Protein AF-A0A954UAU6-F1 (afdb_monomer_lite)

Structure (mmCIF, N/CA/C/O backbone):
data_AF-A0A954UAU6-F1
#
_entry.id   AF-A0A954UAU6-F1
#
loop_
_atom_site.group_PDB
_atom_site.id
_atom_site.type_symbol
_atom_site.label_atom_id
_atom_site.label_alt_id
_atom_site.label_comp_id
_atom_site.label_asym_id
_atom_site.label_entity_id
_atom_site.label_seq_id
_atom_site.pdbx_PDB_ins_code
_atom_site.Cartn_x
_atom_site.Cartn_y
_atom_site.Cartn_z
_atom_site.occupancy
_atom_site.B_iso_or_equiv
_atom_site.auth_seq_id
_atom_site.auth_comp_id
_atom_site.auth_asym_id
_atom_site.auth_atom_id
_atom_site.pdbx_PDB_model_num
ATOM 1 N N . MET A 1 1 ? -15.665 3.773 10.476 1.00 55.31 1 MET A N 1
ATOM 2 C CA . MET A 1 1 ? -14.679 4.062 9.418 1.00 55.31 1 MET A CA 1
ATOM 3 C C . MET A 1 1 ? -14.672 5.564 9.211 1.00 55.31 1 MET A C 1
ATOM 5 O O . MET A 1 1 ? -15.747 6.153 9.162 1.00 55.31 1 MET A O 1
ATOM 9 N N . THR A 1 2 ? -13.493 6.179 9.223 1.00 57.12 2 THR A N 1
ATOM 10 C CA . THR A 1 2 ? -13.322 7.629 9.046 1.00 57.12 2 THR A CA 1
ATOM 11 C C . THR A 1 2 ? -12.939 7.880 7.596 1.00 57.12 2 THR A C 1
ATOM 13 O O . THR A 1 2 ? -12.068 7.192 7.076 1.00 57.12 2 THR A O 1
ATOM 16 N N . GLN A 1 3 ? -13.589 8.832 6.932 1.00 62.56 3 GLN A N 1
ATOM 17 C CA . GLN A 1 3 ? -13.317 9.120 5.526 1.00 62.56 3 GLN A CA 1
ATOM 18 C C . GLN A 1 3 ? -11.997 9.886 5.371 1.00 62.56 3 GLN A C 1
ATOM 20 O O . GLN A 1 3 ? -11.711 10.780 6.169 1.00 62.56 3 GLN A O 1
ATOM 25 N N . ILE A 1 4 ? -11.217 9.558 4.338 1.00 64.56 4 ILE A N 1
ATOM 26 C CA . ILE A 1 4 ? -10.090 10.391 3.901 1.00 64.56 4 ILE A CA 1
ATOM 27 C C . ILE A 1 4 ? -10.673 11.708 3.387 1.00 64.56 4 ILE A C 1
ATOM 29 O O . ILE A 1 4 ? -11.579 11.712 2.553 1.00 64.56 4 ILE A O 1
ATOM 33 N N . THR A 1 5 ? -10.198 12.833 3.913 1.00 65.56 5 THR A N 1
ATOM 34 C CA . THR A 1 5 ? -10.659 14.154 3.470 1.00 65.56 5 THR A CA 1
ATOM 35 C C . THR A 1 5 ? -9.854 14.621 2.256 1.00 65.56 5 THR A C 1
ATOM 37 O O . THR A 1 5 ? -8.732 14.177 2.047 1.00 65.56 5 THR A O 1
ATOM 40 N N . ASN A 1 6 ? -10.387 15.559 1.464 1.00 60.28 6 ASN A N 1
ATOM 41 C CA . ASN A 1 6 ? -9.694 16.126 0.289 1.00 60.28 6 ASN A CA 1
ATOM 42 C C . ASN A 1 6 ? -8.393 16.895 0.618 1.00 60.28 6 ASN A C 1
ATOM 44 O O . ASN A 1 6 ? -7.758 17.420 -0.295 1.00 60.28 6 ASN A O 1
ATOM 48 N N . VAL A 1 7 ? -8.035 17.019 1.899 1.00 57.78 7 VAL A N 1
ATOM 49 C CA . VAL A 1 7 ? -6.904 17.822 2.382 1.00 57.78 7 VAL A CA 1
ATOM 50 C C . VAL A 1 7 ? -5.711 16.947 2.780 1.00 57.78 7 VAL A C 1
ATOM 52 O O . VAL A 1 7 ? -4.585 17.425 2.739 1.00 57.78 7 VAL A O 1
ATOM 55 N N . GLU A 1 8 ? -5.935 15.674 3.112 1.00 74.06 8 GLU A N 1
ATOM 56 C CA . GLU A 1 8 ? -4.887 14.752 3.561 1.00 74.06 8 GLU A CA 1
ATOM 57 C C . GLU A 1 8 ? -4.512 13.770 2.446 1.00 74.06 8 GLU A C 1
ATOM 59 O O . GLU A 1 8 ? -5.372 13.212 1.758 1.00 74.06 8 GLU A O 1
ATOM 64 N N . SER A 1 9 ? -3.217 13.516 2.281 1.00 88.94 9 SER A N 1
ATOM 65 C CA . SER A 1 9 ? -2.753 12.364 1.513 1.00 88.94 9 SER A CA 1
ATOM 66 C C . SER A 1 9 ? -3.101 11.057 2.233 1.00 88.94 9 SER A C 1
ATOM 68 O O . SER A 1 9 ? -3.223 10.998 3.457 1.00 88.94 9 SER A O 1
ATOM 70 N N . LEU A 1 10 ? -3.206 9.969 1.472 1.00 91.19 10 LEU A N 1
ATOM 71 C CA . LEU A 1 10 ? -3.411 8.617 1.991 1.00 91.19 10 LEU A CA 1
ATOM 72 C C . LEU A 1 10 ? -2.347 8.237 3.035 1.00 91.19 10 LEU A C 1
ATOM 74 O O . LEU A 1 10 ? -2.657 7.558 4.011 1.00 91.19 10 LEU A O 1
ATOM 78 N N . VAL A 1 11 ? -1.110 8.708 2.848 1.00 93.06 11 VAL A N 1
ATOM 79 C CA . VAL A 1 11 ? -0.000 8.489 3.783 1.00 93.06 11 VAL A CA 1
ATOM 80 C C . VAL A 1 11 ? -0.210 9.257 5.088 1.00 93.06 11 VAL A C 1
ATOM 82 O O . VAL A 1 11 ? -0.120 8.654 6.153 1.00 93.06 11 VAL A O 1
ATOM 85 N N . GLU A 1 12 ? -0.552 10.547 5.037 1.00 92.25 12 GLU A N 1
ATOM 86 C CA . GLU A 1 12 ? -0.842 11.344 6.243 1.00 92.25 12 GLU A CA 1
ATOM 87 C C . GLU A 1 12 ? -2.048 10.788 7.011 1.00 92.25 12 GLU A C 1
ATOM 89 O O . GLU A 1 12 ? -2.026 10.665 8.241 1.00 92.25 12 GLU A O 1
ATOM 94 N N . TRP A 1 13 ? -3.085 10.373 6.281 1.00 91.75 13 TRP A N 1
ATOM 95 C CA . TRP A 1 13 ? -4.249 9.730 6.871 1.00 91.75 13 TRP A CA 1
ATOM 96 C C . TRP A 1 13 ? -3.873 8.417 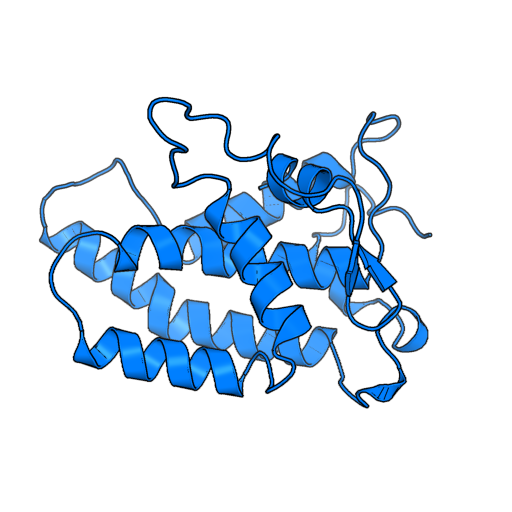7.566 1.00 91.75 13 TRP A C 1
ATOM 98 O O . TRP A 1 13 ? -4.276 8.208 8.711 1.00 91.75 13 TRP A O 1
ATOM 108 N N . LEU A 1 14 ? -3.055 7.570 6.926 1.00 93.00 14 LEU A N 1
ATOM 109 C CA . LEU A 1 14 ? -2.534 6.328 7.506 1.00 93.00 14 LEU A CA 1
ATOM 110 C C . LEU A 1 14 ? -1.719 6.602 8.780 1.00 93.00 14 LEU A C 1
ATOM 112 O O . LEU A 1 14 ? -1.918 5.927 9.790 1.00 93.00 14 LEU A O 1
ATOM 116 N N . SER A 1 15 ? -0.850 7.614 8.762 1.00 92.81 15 SER A N 1
ATOM 117 C CA . SER A 1 15 ? -0.005 7.998 9.900 1.00 92.81 15 SER A CA 1
ATOM 118 C C . SER A 1 15 ? -0.780 8.455 11.133 1.00 92.81 15 SER A C 1
ATOM 120 O O . SER A 1 15 ? -0.261 8.365 12.242 1.00 92.81 15 SER A O 1
ATOM 122 N N . SER A 1 16 ? -2.020 8.915 10.966 1.00 91.62 16 SER A N 1
ATOM 123 C CA . SER A 1 16 ? -2.878 9.344 12.076 1.00 91.62 16 SER A CA 1
ATOM 124 C C . SER A 1 16 ? -3.802 8.242 12.614 1.00 91.62 16 SER A C 1
ATOM 126 O O . SER A 1 16 ? -4.586 8.499 13.532 1.00 91.62 16 SER A O 1
ATOM 128 N N . ARG A 1 17 ? -3.758 7.022 12.055 1.00 91.00 17 ARG A N 1
ATOM 129 C CA . ARG A 1 17 ? -4.656 5.933 12.469 1.00 91.00 17 ARG A CA 1
ATOM 130 C C . ARG A 1 17 ? -4.203 5.284 13.782 1.00 91.00 17 ARG A C 1
ATOM 132 O O . ARG A 1 17 ? -3.014 5.030 13.966 1.00 91.00 17 ARG A O 1
ATOM 139 N N . PRO A 1 18 ? -5.137 4.973 14.700 1.00 90.81 18 PRO A N 1
ATOM 140 C CA . PRO A 1 18 ? -4.807 4.319 15.959 1.00 90.81 18 PRO A CA 1
ATOM 141 C C . PRO A 1 18 ? -4.477 2.832 15.758 1.00 90.81 18 PRO A C 1
ATOM 143 O O . PRO A 1 18 ? -5.059 2.169 14.902 1.00 90.81 18 PRO A O 1
ATOM 146 N N . ALA A 1 19 ? -3.617 2.282 16.620 1.00 89.81 19 ALA A N 1
ATOM 147 C CA . ALA A 1 19 ? -3.135 0.896 16.535 1.00 89.81 19 ALA A CA 1
ATOM 148 C C . ALA A 1 19 ? -4.250 -0.170 16.454 1.00 89.81 19 ALA A C 1
ATOM 150 O O . ALA A 1 19 ? -4.102 -1.150 15.736 1.00 89.81 19 ALA A O 1
ATOM 151 N N . LYS A 1 20 ? -5.391 0.057 17.120 1.00 90.38 20 LYS A N 1
ATOM 152 C CA . LYS A 1 20 ? -6.565 -0.842 17.118 1.00 90.38 20 LYS A CA 1
ATOM 153 C C . LYS A 1 20 ? -7.240 -1.040 15.752 1.00 90.38 20 LYS A C 1
ATOM 155 O O . LYS A 1 20 ? -8.134 -1.864 15.615 1.00 90.38 20 LYS A O 1
ATOM 160 N N . GLU A 1 21 ? -6.908 -0.213 14.759 1.00 91.50 21 GLU A N 1
ATOM 161 C CA . GLU A 1 21 ? -7.433 -0.354 13.392 1.00 91.50 21 GLU A CA 1
ATOM 162 C C . GLU A 1 21 ? -6.567 -1.286 12.520 1.00 91.50 21 GLU A C 1
ATOM 164 O O . GLU A 1 21 ? -6.875 -1.489 11.343 1.00 91.50 21 GLU A O 1
ATOM 169 N N . PHE A 1 22 ? -5.516 -1.869 13.101 1.00 93.12 22 PHE A N 1
ATOM 170 C CA . PHE A 1 22 ? -4.586 -2.808 12.477 1.00 93.12 22 PHE A CA 1
ATOM 171 C C . PHE A 1 22 ? -4.576 -4.157 13.224 1.00 93.12 22 PHE A C 1
ATOM 173 O O . PHE A 1 22 ? -5.088 -4.222 14.344 1.00 93.12 22 PHE A O 1
ATOM 180 N N . PRO A 1 23 ? -3.969 -5.220 12.657 1.00 91.69 23 PRO A N 1
ATOM 181 C CA . PRO A 1 23 ? -3.860 -6.513 13.333 1.00 91.69 23 PRO A CA 1
ATOM 182 C C . PRO A 1 23 ? -3.113 -6.415 14.675 1.00 91.69 23 PRO A C 1
ATOM 184 O O . PRO A 1 23 ? -1.886 -6.330 14.713 1.00 91.69 23 PRO A O 1
ATOM 187 N N . GLU A 1 24 ? -3.853 -6.434 15.788 1.00 84.56 24 GLU A N 1
ATOM 188 C CA . GLU A 1 24 ? -3.317 -6.143 17.130 1.00 84.56 24 GLU A CA 1
ATOM 189 C C . GLU A 1 24 ? -2.317 -7.197 17.627 1.00 84.56 24 GLU A C 1
ATOM 191 O O . GLU A 1 24 ? -1.343 -6.875 18.308 1.00 84.56 24 GLU A O 1
ATOM 196 N N . TYR A 1 25 ? -2.528 -8.466 17.268 1.00 81.88 25 TYR A N 1
ATOM 197 C CA . TYR A 1 25 ? -1.730 -9.585 17.775 1.00 81.88 25 TYR A CA 1
ATOM 198 C C . TYR A 1 25 ? -0.295 -9.620 17.238 1.00 81.88 25 TYR A C 1
ATOM 200 O O . TYR A 1 25 ? 0.525 -10.379 17.752 1.00 81.88 25 TYR A O 1
ATOM 208 N N . THR A 1 26 ? 0.027 -8.819 16.217 1.00 78.12 26 THR A N 1
ATOM 209 C CA . THR A 1 26 ? 1.386 -8.758 15.667 1.00 78.12 26 THR A CA 1
ATOM 210 C C . THR A 1 26 ? 2.312 -7.868 16.494 1.00 78.12 26 THR A C 1
ATOM 212 O O . THR A 1 26 ? 3.530 -7.976 16.378 1.00 78.12 26 THR A O 1
ATOM 215 N N . GLY A 1 27 ? 1.758 -6.968 17.318 1.00 81.75 27 GLY A N 1
ATOM 216 C CA . GLY A 1 27 ? 2.532 -5.976 18.068 1.00 81.75 27 GLY A CA 1
ATOM 217 C C . GLY A 1 27 ? 3.253 -4.945 17.190 1.00 81.75 27 GLY A C 1
ATOM 218 O O . GLY A 1 27 ? 4.122 -4.226 17.686 1.00 81.75 27 GLY A O 1
ATOM 219 N N . PHE A 1 28 ? 2.932 -4.868 15.893 1.00 85.44 28 PHE A N 1
ATOM 220 C CA . PHE A 1 28 ? 3.583 -3.947 14.965 1.00 85.44 28 PHE A CA 1
ATOM 221 C C . PHE A 1 28 ? 2.970 -2.546 14.994 1.00 85.44 28 PHE A C 1
ATOM 223 O O . PHE A 1 28 ? 1.755 -2.363 15.002 1.00 85.44 28 PHE A O 1
ATOM 230 N N . ASP A 1 29 ? 3.842 -1.544 14.896 1.00 89.94 29 ASP A N 1
ATOM 231 C CA . ASP A 1 29 ? 3.471 -0.176 14.541 1.00 89.94 29 ASP A CA 1
ATOM 232 C C . ASP A 1 29 ? 3.414 -0.072 13.009 1.00 89.94 29 ASP A C 1
ATOM 234 O O . ASP A 1 29 ? 4.429 0.134 12.339 1.00 89.94 29 ASP A O 1
ATOM 238 N N . TYR A 1 30 ? 2.228 -0.309 12.446 1.00 92.12 30 TYR A N 1
ATOM 239 C CA . TYR A 1 30 ? 2.009 -0.355 10.999 1.00 92.12 30 TYR A CA 1
ATOM 240 C C . TYR A 1 30 ? 2.351 0.956 10.282 1.00 92.12 30 TYR A C 1
ATOM 242 O O . TYR A 1 30 ? 3.079 0.889 9.286 1.00 92.12 30 TYR A O 1
ATOM 250 N N . PRO A 1 31 ? 1.917 2.139 10.762 1.00 92.25 31 PRO A N 1
ATOM 251 C CA . PRO A 1 31 ? 2.347 3.404 10.178 1.00 92.25 31 PRO A CA 1
ATOM 252 C C . PRO A 1 31 ? 3.866 3.587 10.172 1.00 92.25 31 PRO A C 1
ATOM 254 O O . PRO A 1 31 ? 4.439 3.947 9.140 1.00 92.25 31 PRO A O 1
ATOM 257 N N . ARG A 1 32 ? 4.545 3.291 11.287 1.00 91.00 32 ARG A N 1
ATOM 258 C CA . ARG A 1 32 ? 6.007 3.405 11.358 1.00 91.00 32 ARG A CA 1
ATOM 259 C C . ARG A 1 32 ? 6.704 2.404 10.444 1.00 91.00 32 ARG A C 1
ATOM 261 O O . ARG A 1 32 ? 7.666 2.761 9.770 1.00 91.00 32 ARG A O 1
ATOM 268 N N . ARG A 1 33 ? 6.213 1.165 10.390 1.00 89.56 33 ARG A N 1
ATOM 269 C CA . ARG A 1 33 ? 6.730 0.121 9.497 1.00 89.56 33 ARG A CA 1
ATOM 270 C C . ARG A 1 33 ? 6.577 0.522 8.036 1.00 89.56 33 ARG A C 1
ATOM 272 O O . ARG A 1 33 ? 7.530 0.368 7.280 1.00 89.56 33 ARG A O 1
ATOM 279 N N . PHE A 1 34 ? 5.423 1.073 7.651 1.00 91.69 34 PHE A N 1
ATOM 280 C CA . PHE A 1 34 ? 5.231 1.644 6.319 1.00 91.69 34 PHE A CA 1
ATOM 281 C C . PHE A 1 34 ? 6.274 2.728 6.035 1.00 91.69 34 PHE A C 1
ATOM 283 O O . PHE A 1 34 ? 6.975 2.619 5.034 1.00 91.69 34 PHE A O 1
ATOM 290 N N . ALA A 1 35 ? 6.434 3.709 6.929 1.00 91.56 35 ALA A N 1
ATOM 291 C CA . ALA A 1 35 ? 7.391 4.798 6.737 1.00 91.56 35 ALA A CA 1
ATOM 292 C C . ALA A 1 35 ? 8.829 4.281 6.536 1.00 91.56 35 ALA A C 1
ATOM 294 O O . ALA A 1 35 ? 9.516 4.718 5.618 1.00 91.56 35 ALA A O 1
ATOM 295 N N . SER A 1 36 ? 9.261 3.292 7.328 1.00 89.19 36 SER A N 1
ATOM 296 C CA . SER A 1 36 ? 10.586 2.670 7.178 1.00 89.19 36 SER A CA 1
ATOM 297 C C . SER A 1 36 ? 10.753 1.903 5.860 1.00 89.19 36 SER A 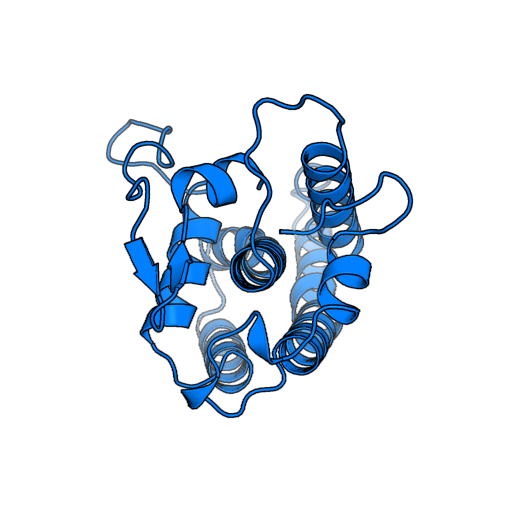C 1
ATOM 299 O O . SER A 1 36 ? 11.831 1.920 5.267 1.00 89.19 36 SER A O 1
ATOM 301 N N . VAL A 1 37 ? 9.704 1.220 5.387 1.00 86.56 37 VAL A N 1
ATOM 302 C CA . VAL A 1 37 ? 9.730 0.532 4.086 1.00 86.56 37 VAL A CA 1
ATOM 303 C C . VAL A 1 37 ? 9.774 1.550 2.945 1.00 86.56 37 VAL A C 1
ATOM 305 O O . VAL A 1 37 ? 10.590 1.396 2.038 1.00 86.56 37 VAL A O 1
ATOM 308 N N . ALA A 1 38 ? 8.930 2.582 2.996 1.00 89.25 38 ALA A N 1
ATOM 309 C CA . ALA A 1 38 ? 8.856 3.635 1.990 1.00 89.25 38 ALA A CA 1
ATOM 310 C C . ALA A 1 38 ? 10.200 4.362 1.845 1.00 89.25 38 ALA A C 1
ATOM 312 O O . ALA A 1 38 ? 10.736 4.417 0.741 1.00 89.25 38 ALA A O 1
ATOM 313 N N . GLU A 1 39 ? 10.805 4.791 2.958 1.00 89.31 39 GLU A N 1
ATOM 314 C CA . GLU A 1 39 ? 12.123 5.439 2.977 1.00 89.31 39 GLU A CA 1
ATOM 315 C C . GLU A 1 39 ? 13.202 4.558 2.325 1.00 89.31 39 GLU A C 1
ATOM 317 O O . GLU A 1 39 ? 13.982 5.020 1.487 1.00 89.31 39 GLU A O 1
ATOM 322 N N . TYR A 1 40 ? 13.230 3.262 2.659 1.00 85.31 40 TYR A N 1
ATOM 323 C CA . TYR A 1 40 ? 14.173 2.326 2.050 1.00 85.31 40 TYR A CA 1
ATOM 324 C C . TYR A 1 40 ? 13.943 2.175 0.541 1.00 85.31 40 TYR A C 1
ATOM 326 O O . TYR A 1 40 ? 14.905 2.218 -0.229 1.00 85.31 40 TYR A O 1
ATOM 334 N N . LEU A 1 41 ? 12.693 1.988 0.110 1.00 82.94 41 LEU A N 1
ATOM 335 C CA . LEU A 1 41 ? 12.360 1.783 -1.300 1.00 82.94 41 LEU A CA 1
ATOM 336 C C . LEU A 1 41 ? 12.664 3.029 -2.131 1.00 82.94 41 LEU A C 1
ATOM 338 O O . LEU A 1 41 ? 13.290 2.911 -3.182 1.00 82.94 41 LEU A O 1
ATOM 342 N N . GLU A 1 42 ? 12.328 4.216 -1.638 1.00 84.81 42 GLU A N 1
ATOM 343 C CA . GLU A 1 42 ? 12.619 5.474 -2.323 1.00 84.81 42 GLU A CA 1
ATOM 344 C C . GLU A 1 42 ? 14.127 5.695 -2.469 1.00 84.81 42 GLU A C 1
ATOM 346 O O . GLU A 1 42 ? 14.620 5.947 -3.575 1.00 84.81 42 GLU A O 1
ATOM 351 N N . ALA A 1 43 ? 14.882 5.537 -1.377 1.00 82.88 43 ALA A N 1
ATOM 352 C CA . ALA A 1 43 ? 16.316 5.811 -1.361 1.00 82.88 43 ALA A CA 1
ATOM 353 C C . ALA A 1 43 ? 17.141 4.755 -2.113 1.00 82.88 43 ALA A C 1
ATOM 355 O O . ALA A 1 43 ? 18.139 5.085 -2.757 1.00 82.88 43 ALA A O 1
ATOM 356 N N . GLN A 1 44 ? 16.764 3.477 -2.009 1.00 77.44 44 GLN A N 1
ATOM 357 C CA . GLN A 1 44 ? 17.604 2.358 -2.451 1.00 77.44 44 GLN A CA 1
ATOM 358 C C . GLN A 1 44 ? 17.073 1.636 -3.686 1.00 77.44 44 GLN A C 1
ATOM 360 O O . GLN A 1 44 ? 17.855 0.962 -4.350 1.00 77.44 44 GLN A O 1
ATOM 365 N N . VAL A 1 45 ? 15.787 1.762 -4.015 1.00 76.19 45 VAL A N 1
ATOM 366 C CA . VAL A 1 45 ? 15.180 1.049 -5.146 1.00 76.19 45 VAL A CA 1
ATOM 367 C C . VAL A 1 45 ? 14.744 2.041 -6.218 1.00 76.19 45 VAL A C 1
ATOM 369 O O . VAL A 1 45 ? 15.382 2.105 -7.266 1.00 76.19 45 VAL A O 1
ATOM 372 N N . HIS A 1 46 ? 13.740 2.879 -5.956 1.00 75.94 46 HIS A N 1
ATOM 373 C CA . HIS A 1 46 ? 13.162 3.796 -6.950 1.00 75.94 46 HIS A CA 1
ATOM 374 C C . HIS A 1 46 ? 14.197 4.781 -7.505 1.00 75.94 46 HIS A C 1
ATOM 376 O O . HIS A 1 46 ? 14.313 4.933 -8.720 1.00 75.94 46 HIS A O 1
ATOM 382 N N . SER A 1 47 ? 15.051 5.347 -6.644 1.00 73.44 47 SER A N 1
ATOM 383 C CA . SER A 1 47 ? 16.151 6.231 -7.069 1.00 73.44 47 SER A CA 1
ATOM 384 C C . SER A 1 47 ? 17.203 5.547 -7.957 1.00 73.44 47 SER A C 1
ATOM 386 O O . SER A 1 47 ? 17.903 6.213 -8.723 1.00 73.44 47 SER A O 1
ATOM 388 N N . GLN A 1 48 ? 17.386 4.227 -7.840 1.00 67.44 48 GLN A N 1
ATOM 389 C CA . GLN A 1 48 ? 18.337 3.481 -8.678 1.00 67.44 48 GLN A CA 1
ATOM 390 C C . GLN A 1 48 ? 17.721 3.107 -10.026 1.00 67.44 48 GLN A C 1
ATOM 392 O O . GLN A 1 48 ? 18.405 3.127 -11.049 1.00 67.44 48 GLN A O 1
ATOM 397 N N . VAL A 1 49 ? 16.425 2.813 -10.026 1.00 63.72 49 VAL A N 1
ATOM 398 C CA . VAL A 1 49 ? 15.649 2.466 -11.218 1.00 63.72 49 VAL A CA 1
ATOM 399 C C . VAL A 1 49 ? 15.561 3.652 -12.166 1.00 63.72 49 VAL A C 1
ATOM 401 O O . VAL A 1 49 ? 15.819 3.492 -13.356 1.00 63.72 49 VAL A O 1
ATOM 404 N N . GLU A 1 50 ? 15.280 4.846 -11.642 1.00 62.03 50 GLU A N 1
ATOM 405 C CA . GLU A 1 50 ? 15.273 6.087 -12.421 1.00 62.03 50 GLU A CA 1
ATOM 406 C C . GLU A 1 50 ? 16.610 6.288 -13.156 1.00 62.03 50 GLU A C 1
ATOM 408 O O . GLU A 1 50 ? 16.645 6.512 -14.367 1.00 62.03 50 GLU A O 1
ATOM 413 N N . LYS A 1 51 ? 17.734 6.093 -12.453 1.00 58.69 51 LYS A N 1
ATOM 414 C CA . LYS A 1 51 ? 19.082 6.199 -13.036 1.00 58.69 51 LYS A CA 1
ATOM 415 C C . LYS A 1 51 ? 19.344 5.141 -14.113 1.00 58.69 51 LYS A C 1
ATOM 417 O O . LYS A 1 51 ? 19.961 5.456 -15.128 1.00 58.69 51 LYS A O 1
ATOM 422 N N . GLY A 1 52 ? 18.881 3.906 -13.913 1.00 56.53 52 GLY A N 1
ATOM 423 C CA . GLY A 1 52 ? 19.019 2.816 -14.887 1.00 56.53 52 GLY A CA 1
ATOM 424 C C . GLY A 1 52 ? 18.188 3.026 -16.159 1.00 56.53 52 GLY A C 1
ATOM 425 O O . GLY A 1 52 ? 18.684 2.808 -17.264 1.00 56.53 52 GLY A O 1
ATOM 426 N N . ALA A 1 53 ? 16.952 3.518 -16.026 1.00 55.53 53 ALA A N 1
ATOM 427 C CA . ALA A 1 53 ? 16.053 3.783 -17.152 1.00 55.53 53 ALA A CA 1
ATOM 428 C C . ALA A 1 53 ? 16.579 4.893 -18.079 1.00 55.53 53 ALA A C 1
ATOM 430 O O . ALA A 1 53 ? 16.486 4.783 -19.304 1.00 55.53 53 ALA A O 1
ATOM 431 N N . VAL A 1 54 ? 17.202 5.930 -17.507 1.00 53.97 54 VAL A N 1
ATOM 432 C CA . VAL A 1 54 ? 17.839 7.026 -18.258 1.00 53.97 54 VAL A CA 1
ATOM 433 C C . VAL A 1 54 ? 19.030 6.532 -19.095 1.00 53.97 54 VAL A C 1
ATOM 435 O O . VAL A 1 54 ? 19.242 7.017 -20.208 1.00 53.97 54 VAL A O 1
ATOM 438 N N . LEU A 1 55 ? 19.785 5.542 -18.607 1.00 50.44 55 LEU A N 1
ATOM 439 C CA . LEU A 1 55 ? 20.964 5.004 -19.300 1.00 50.44 55 LEU A CA 1
ATOM 440 C C . LEU A 1 55 ? 20.609 4.113 -20.503 1.00 50.44 55 LEU A C 1
ATOM 442 O O . LEU A 1 55 ? 21.335 4.118 -21.497 1.00 50.44 55 LEU A O 1
ATOM 446 N N . ASN A 1 56 ? 19.476 3.406 -20.464 1.00 50.09 56 ASN A N 1
ATOM 447 C CA . ASN A 1 56 ? 19.098 2.423 -21.489 1.00 50.09 56 ASN A CA 1
ATOM 448 C C . ASN A 1 56 ? 18.400 3.004 -22.735 1.00 50.09 56 ASN A C 1
ATOM 450 O O . ASN A 1 56 ? 17.928 2.239 -23.572 1.00 50.09 56 ASN A O 1
ATOM 454 N N . LYS A 1 57 ? 18.318 4.335 -22.900 1.00 43.38 57 LYS A N 1
ATOM 455 C CA . LYS A 1 57 ? 17.664 5.016 -24.046 1.00 43.38 57 LYS A CA 1
ATOM 456 C C . LYS A 1 57 ? 16.232 4.545 -24.381 1.00 43.38 57 LYS A C 1
ATOM 458 O O . LYS A 1 57 ? 15.675 5.002 -25.375 1.00 43.38 57 LYS A O 1
ATOM 463 N N . ALA A 1 58 ? 15.575 3.762 -23.523 1.00 46.66 58 ALA A N 1
ATOM 464 C CA . ALA A 1 58 ? 14.125 3.534 -23.520 1.00 46.66 58 ALA A CA 1
ATOM 465 C C . ALA A 1 58 ? 13.376 4.767 -22.964 1.00 46.66 58 ALA A C 1
ATOM 467 O O . ALA A 1 58 ? 12.394 4.657 -22.233 1.00 46.66 58 ALA A O 1
ATOM 468 N N . GLY A 1 59 ? 13.921 5.953 -23.254 1.00 39.19 59 GLY A N 1
ATOM 469 C CA . GLY A 1 59 ? 13.604 7.211 -22.608 1.00 39.19 59 GLY A CA 1
ATOM 470 C C . GLY A 1 59 ? 12.139 7.601 -22.759 1.00 39.19 59 GLY A C 1
ATOM 471 O O . GLY A 1 59 ? 11.510 7.360 -23.787 1.00 39.19 59 GLY A O 1
ATOM 472 N N . TYR A 1 60 ? 11.660 8.275 -21.715 1.00 35.53 60 TYR A N 1
ATOM 473 C CA . TYR A 1 60 ? 10.399 9.014 -21.589 1.00 35.53 60 TYR A CA 1
ATOM 474 C C . TYR A 1 60 ? 9.101 8.247 -21.300 1.00 35.53 60 TYR A C 1
ATOM 476 O O . TYR A 1 60 ? 8.153 8.894 -20.866 1.00 35.53 60 TYR A O 1
ATOM 484 N N . LEU A 1 61 ? 9.017 6.921 -21.460 1.00 39.62 61 LEU A N 1
ATOM 485 C CA . LEU A 1 61 ? 7.735 6.203 -21.289 1.00 39.62 61 LEU A CA 1
ATOM 486 C C . LEU A 1 61 ? 7.512 5.539 -19.919 1.00 39.62 61 LEU A C 1
ATOM 488 O O . LEU A 1 61 ? 6.404 5.076 -19.660 1.00 39.62 61 LEU A O 1
ATOM 492 N N . THR A 1 62 ? 8.513 5.509 -19.039 1.00 49.31 62 THR A N 1
ATOM 493 C CA . THR A 1 62 ? 8.428 4.819 -17.739 1.00 49.31 62 THR A CA 1
ATOM 494 C C . THR A 1 62 ? 9.240 5.550 -16.665 1.00 49.31 62 THR A C 1
ATOM 496 O O . THR A 1 62 ? 10.311 5.095 -16.263 1.00 49.31 62 THR A O 1
ATOM 499 N N . ASP A 1 63 ? 8.774 6.726 -16.240 1.00 58.97 63 ASP A N 1
ATOM 500 C CA . ASP A 1 63 ? 9.228 7.302 -14.969 1.00 58.97 63 ASP A CA 1
ATOM 501 C C . ASP A 1 63 ? 8.690 6.412 -13.840 1.00 58.97 63 ASP A C 1
ATOM 503 O O . ASP A 1 63 ? 7.478 6.309 -13.679 1.00 58.97 63 ASP A O 1
ATOM 507 N N . HIS A 1 64 ? 9.591 5.731 -13.130 1.00 66.12 64 HIS A N 1
ATOM 508 C CA . HIS A 1 64 ? 9.316 4.874 -11.966 1.00 66.12 64 HIS A CA 1
ATOM 509 C C . HIS A 1 64 ? 10.153 5.314 -10.751 1.00 66.12 64 HIS A C 1
ATOM 511 O O . HIS A 1 64 ? 10.462 4.519 -9.857 1.00 66.12 64 HIS A O 1
ATOM 517 N N . GLY A 1 65 ? 10.594 6.577 -10.755 1.00 73.38 65 GLY A N 1
ATOM 518 C CA . GLY A 1 65 ? 11.309 7.183 -9.641 1.00 73.38 65 GLY A CA 1
ATOM 519 C C . GLY A 1 65 ? 10.373 7.560 -8.485 1.00 73.38 65 GLY A C 1
ATOM 520 O O . GLY A 1 65 ? 9.153 7.390 -8.571 1.00 73.38 65 GLY A O 1
ATOM 521 N N . PRO A 1 66 ? 10.914 8.130 -7.396 1.00 82.00 66 PRO A N 1
ATOM 522 C CA . PRO A 1 66 ? 10.117 8.563 -6.244 1.00 82.00 66 PRO A CA 1
ATOM 523 C C . PRO A 1 66 ? 8.952 9.505 -6.610 1.00 82.00 66 PRO A C 1
ATOM 525 O O . PRO A 1 66 ? 7.871 9.417 -6.031 1.00 82.00 66 PRO A O 1
ATOM 528 N N . ASN A 1 67 ? 9.127 10.355 -7.629 1.00 85.06 67 ASN A N 1
ATOM 529 C CA . ASN A 1 67 ? 8.077 11.259 -8.117 1.00 85.06 67 ASN A CA 1
ATOM 530 C C . ASN A 1 67 ? 6.874 10.516 -8.722 1.00 85.06 67 ASN A C 1
ATOM 532 O O . ASN A 1 67 ? 5.728 10.947 -8.548 1.00 85.06 67 ASN A O 1
ATOM 536 N N . HIS A 1 68 ? 7.113 9.395 -9.409 1.00 84.94 68 HIS A N 1
ATOM 537 C CA . HIS A 1 68 ? 6.048 8.546 -9.934 1.00 84.94 68 HIS A CA 1
ATOM 538 C C . HIS A 1 68 ? 5.222 7.954 -8.792 1.00 84.94 68 HIS A C 1
ATOM 540 O O . HIS A 1 68 ? 4.002 8.108 -8.761 1.00 84.94 68 HIS A O 1
ATOM 546 N N . ILE A 1 69 ? 5.895 7.363 -7.805 1.00 88.00 69 ILE A N 1
ATOM 547 C CA . ILE A 1 69 ? 5.257 6.776 -6.623 1.00 88.00 69 ILE A CA 1
ATOM 548 C C . ILE A 1 69 ? 4.429 7.822 -5.868 1.00 88.00 69 ILE A C 1
ATOM 550 O O . ILE A 1 69 ? 3.250 7.590 -5.590 1.00 88.00 69 ILE A O 1
ATOM 554 N N . ALA A 1 70 ? 4.989 9.011 -5.631 1.00 90.19 70 ALA A N 1
ATOM 555 C CA . ALA A 1 70 ? 4.268 10.125 -5.019 1.00 90.19 70 ALA A CA 1
ATOM 556 C C . ALA A 1 70 ? 3.022 10.527 -5.830 1.00 90.19 70 ALA A C 1
ATOM 558 O O . ALA A 1 70 ? 1.962 10.800 -5.262 1.00 90.19 70 ALA A O 1
ATOM 559 N N . THR A 1 71 ? 3.114 10.510 -7.164 1.00 90.81 71 THR A N 1
ATOM 560 C CA . THR A 1 71 ? 1.980 10.790 -8.056 1.00 90.81 71 THR A CA 1
ATOM 561 C C . THR A 1 71 ? 0.884 9.730 -7.934 1.00 90.81 71 THR A C 1
ATOM 563 O O . THR A 1 71 ? -0.296 10.086 -7.872 1.00 90.81 71 THR A O 1
ATOM 566 N N . VAL A 1 72 ? 1.235 8.442 -7.871 1.00 91.25 72 VAL A N 1
ATOM 567 C CA . VAL A 1 72 ? 0.264 7.348 -7.692 1.00 91.25 72 VAL A CA 1
ATOM 568 C C . VAL A 1 72 ? -0.419 7.454 -6.326 1.00 91.25 72 VAL A C 1
ATOM 570 O O . VAL A 1 72 ? -1.649 7.439 -6.265 1.00 91.25 72 VAL A O 1
ATOM 573 N N . ILE A 1 73 ? 0.336 7.694 -5.246 1.00 92.88 73 ILE A N 1
ATOM 574 C CA . ILE A 1 73 ? -0.221 7.942 -3.903 1.00 92.88 73 ILE A CA 1
ATOM 575 C C . ILE A 1 73 ? -1.178 9.138 -3.926 1.00 92.88 73 ILE A C 1
ATOM 577 O O . ILE A 1 73 ? -2.286 9.056 -3.391 1.00 92.88 73 ILE A O 1
ATOM 581 N N . GLN A 1 74 ? -0.804 10.243 -4.576 1.00 92.25 74 GLN A N 1
ATOM 582 C CA . GLN A 1 74 ? -1.661 11.425 -4.679 1.00 92.25 74 GLN A CA 1
ATOM 583 C C . GLN A 1 74 ? -2.970 11.120 -5.425 1.00 92.25 74 GLN A C 1
ATOM 585 O O . GLN A 1 74 ? -4.037 11.593 -5.027 1.00 92.25 74 GLN A O 1
ATOM 590 N N . ARG A 1 75 ? -2.916 10.336 -6.507 1.00 91.50 75 ARG A N 1
ATOM 591 C CA . ARG A 1 75 ? -4.106 9.934 -7.273 1.00 91.50 75 ARG A CA 1
ATOM 592 C C . ARG A 1 75 ? -5.007 9.005 -6.468 1.00 91.50 75 ARG A C 1
ATOM 594 O O . ARG A 1 75 ? -6.206 9.267 -6.411 1.00 91.50 75 ARG A O 1
ATOM 601 N N . ALA A 1 76 ? -4.439 8.009 -5.791 1.00 91.69 76 ALA A N 1
ATOM 602 C CA . ALA A 1 76 ? -5.174 7.136 -4.879 1.00 91.69 76 ALA A CA 1
ATOM 603 C C . ALA A 1 76 ? -5.862 7.949 -3.770 1.00 91.69 76 ALA A C 1
ATOM 605 O O . ALA A 1 76 ? -7.052 7.771 -3.521 1.00 91.69 76 ALA A O 1
ATOM 606 N N . SER A 1 77 ? -5.150 8.918 -3.183 1.00 91.31 77 SER A N 1
ATOM 607 C CA . SER A 1 77 ? -5.699 9.839 -2.176 1.00 91.31 77 SER A CA 1
ATOM 608 C C . SER A 1 77 ? -6.921 10.586 -2.712 1.00 91.31 77 SER A C 1
ATOM 610 O O . SER A 1 77 ? -7.972 10.573 -2.081 1.00 91.31 77 SER A O 1
ATOM 612 N N . LYS A 1 78 ? -6.813 11.167 -3.917 1.00 88.81 78 LYS A N 1
ATOM 613 C CA . LYS A 1 78 ? -7.918 11.881 -4.577 1.00 88.81 78 LYS A CA 1
ATOM 614 C C . LYS A 1 78 ? -9.115 10.972 -4.851 1.00 88.81 78 LYS A C 1
ATOM 616 O O . LYS A 1 78 ? -10.243 11.373 -4.593 1.00 88.81 78 LYS A O 1
ATOM 621 N N . LEU A 1 79 ? -8.890 9.763 -5.370 1.00 88.44 79 LEU A N 1
ATOM 622 C CA . LEU A 1 79 ? -9.964 8.794 -5.634 1.00 88.44 79 LEU A CA 1
ATOM 623 C C . LEU A 1 79 ? -10.739 8.454 -4.355 1.00 88.44 79 LEU A C 1
ATOM 625 O O . LEU A 1 79 ? -11.969 8.411 -4.367 1.00 88.44 79 LEU A O 1
ATOM 629 N N . LEU A 1 80 ? -10.017 8.271 -3.250 1.00 87.75 80 LEU A N 1
ATOM 630 C CA . LEU A 1 80 ? -10.579 7.925 -1.946 1.00 87.75 80 LEU A CA 1
ATOM 631 C C . LEU A 1 80 ? -11.230 9.110 -1.222 1.00 87.75 80 LEU A C 1
ATOM 633 O O . LEU A 1 80 ? -12.100 8.903 -0.374 1.00 87.75 80 LEU A O 1
ATOM 637 N N . SER A 1 81 ? -10.836 10.339 -1.554 1.00 84.50 81 SER A N 1
ATOM 638 C CA . SER A 1 81 ? -11.362 11.555 -0.935 1.00 84.50 81 SER A CA 1
ATOM 639 C C . SER A 1 81 ? -12.615 12.107 -1.626 1.00 84.50 81 SER A C 1
ATOM 641 O O . SER A 1 81 ? -13.300 12.959 -1.054 1.00 84.50 81 SER A O 1
ATOM 643 N N . TYR A 1 82 ? -12.962 11.618 -2.827 1.00 79.69 82 TYR A N 1
ATOM 644 C CA . TYR A 1 82 ? -14.160 12.065 -3.541 1.00 79.69 82 TYR A CA 1
ATOM 645 C C . TYR A 1 82 ? -15.444 11.773 -2.738 1.00 79.69 82 TYR A C 1
ATOM 647 O O . TYR A 1 82 ? -15.767 10.607 -2.480 1.00 79.69 82 TYR A O 1
ATOM 655 N N . PRO A 1 83 ? -16.228 12.806 -2.373 1.00 65.44 83 PRO A N 1
ATOM 656 C CA . PRO A 1 83 ? -17.525 12.611 -1.736 1.00 65.44 83 PRO A CA 1
ATOM 657 C C . PRO A 1 83 ? -18.498 11.939 -2.714 1.00 65.44 83 PRO A C 1
ATOM 659 O O . PRO A 1 83 ? -18.523 12.273 -3.897 1.00 65.44 83 PRO A O 1
ATOM 662 N N . ASN A 1 84 ? -19.313 11.002 -2.218 1.00 63.62 84 ASN A N 1
ATOM 663 C CA . ASN A 1 84 ? -20.245 10.189 -3.017 1.00 63.62 84 ASN A CA 1
ATOM 664 C C . ASN A 1 84 ? -19.583 9.341 -4.116 1.00 63.62 84 ASN A C 1
ATOM 666 O O . ASN A 1 84 ? -20.256 8.931 -5.064 1.00 63.62 84 ASN A O 1
ATOM 670 N N . SER A 1 85 ? -18.280 9.069 -4.012 1.00 62.16 85 SER A N 1
ATOM 671 C CA . SER A 1 85 ? -17.662 8.087 -4.891 1.00 62.16 85 SER A CA 1
ATOM 672 C C . SER A 1 85 ? -18.295 6.713 -4.639 1.00 62.16 85 SER A C 1
ATOM 674 O O . SER A 1 85 ? -18.647 6.356 -3.515 1.00 62.16 85 SER A O 1
ATOM 676 N N . SER A 1 86 ? -18.455 5.917 -5.697 1.00 59.75 86 SER A N 1
ATOM 677 C CA . SER A 1 86 ? -18.855 4.508 -5.575 1.00 59.75 86 SER A CA 1
ATOM 678 C C . SER A 1 86 ? -17.753 3.650 -4.935 1.00 59.75 86 SER A C 1
ATOM 680 O O . SER A 1 86 ? -17.934 2.444 -4.768 1.00 59.75 86 SER A O 1
ATOM 682 N N . TYR A 1 87 ? -16.604 4.257 -4.610 1.00 60.09 87 TYR A N 1
ATOM 683 C CA . TYR A 1 87 ? -15.477 3.583 -3.996 1.00 60.09 87 TYR A CA 1
ATOM 684 C C . TYR A 1 87 ? -15.751 3.375 -2.502 1.00 60.09 87 TYR A C 1
ATOM 686 O O . TYR A 1 87 ? -16.107 4.318 -1.791 1.00 60.09 87 TYR A O 1
ATOM 694 N N . PRO A 1 88 ? -15.598 2.141 -1.997 1.00 62.34 88 PRO A N 1
ATOM 695 C CA . PRO A 1 88 ? -15.790 1.869 -0.584 1.00 62.34 88 PRO A CA 1
ATOM 696 C C . PRO A 1 88 ? -14.800 2.667 0.270 1.00 62.34 88 PRO A C 1
ATOM 698 O O . PRO A 1 88 ? -13.625 2.764 -0.081 1.00 62.34 88 PRO A O 1
ATOM 701 N N . GLN A 1 89 ? -15.238 3.154 1.437 1.00 78.12 89 GLN A N 1
ATOM 702 C CA . GLN A 1 89 ? -14.291 3.618 2.454 1.00 78.12 89 GLN A CA 1
ATOM 703 C C . GLN A 1 89 ? -13.331 2.478 2.795 1.00 78.12 89 GLN A C 1
ATOM 705 O O . GLN A 1 89 ? -13.783 1.371 3.107 1.00 78.12 89 GLN A O 1
ATOM 710 N N . ILE A 1 90 ? -12.028 2.740 2.719 1.00 88.38 90 ILE A N 1
ATOM 711 C CA . ILE A 1 90 ? -10.987 1.766 3.052 1.00 88.38 90 ILE A CA 1
ATOM 712 C C . ILE A 1 90 ? -10.718 1.750 4.558 1.00 88.38 90 ILE A C 1
ATOM 714 O O . ILE A 1 90 ? -10.852 2.766 5.241 1.00 88.38 90 ILE A O 1
ATOM 718 N N . SER A 1 91 ? -10.362 0.584 5.090 1.00 92.75 91 SER A N 1
ATOM 719 C CA . SER A 1 91 ? -9.854 0.471 6.460 1.00 92.75 91 SER A CA 1
ATOM 720 C C . SER A 1 91 ? -8.411 0.983 6.568 1.00 92.75 91 SER A C 1
ATOM 722 O O . SER A 1 91 ? -7.708 1.093 5.562 1.00 92.75 91 SER A O 1
ATOM 724 N N . ALA A 1 92 ? -7.941 1.259 7.791 1.00 93.62 92 ALA A N 1
ATO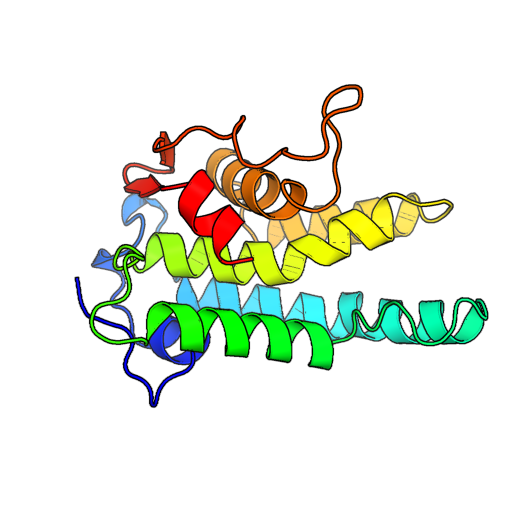M 725 C CA . ALA A 1 92 ? -6.536 1.603 8.034 1.00 93.62 92 ALA A CA 1
ATOM 726 C C . ALA A 1 92 ? -5.582 0.507 7.541 1.00 93.62 92 ALA A C 1
ATOM 728 O O . ALA A 1 92 ? -4.555 0.797 6.927 1.00 93.62 92 ALA A O 1
ATOM 729 N N . TYR A 1 93 ? -5.957 -0.757 7.749 1.00 94.75 93 TYR A N 1
ATOM 730 C CA . TYR A 1 93 ? -5.162 -1.884 7.292 1.00 94.75 93 TYR A CA 1
ATOM 731 C C . TYR A 1 93 ? -5.128 -2.002 5.763 1.00 94.75 93 TYR A C 1
ATOM 733 O O . TYR A 1 93 ? -4.064 -2.168 5.178 1.00 94.75 93 TYR A O 1
ATOM 741 N N . GLU A 1 94 ? -6.257 -1.811 5.081 1.00 95.06 94 GLU A N 1
ATOM 742 C CA . GLU A 1 94 ? -6.272 -1.763 3.615 1.00 95.06 94 GLU A CA 1
ATOM 743 C C . GLU A 1 94 ? -5.485 -0.570 3.053 1.00 95.06 94 GLU A C 1
ATOM 745 O O . GLU A 1 94 ? -4.823 -0.725 2.030 1.00 95.06 94 GLU A O 1
ATOM 750 N N . ALA A 1 95 ? -5.500 0.592 3.719 1.00 94.69 95 ALA A N 1
ATOM 751 C CA . ALA A 1 95 ? -4.660 1.734 3.349 1.00 94.69 95 ALA A CA 1
ATOM 752 C C . ALA A 1 95 ? -3.168 1.400 3.457 1.00 94.69 95 ALA A C 1
ATOM 754 O O . ALA A 1 95 ? -2.401 1.710 2.549 1.00 94.69 95 ALA A O 1
ATOM 755 N N . TYR A 1 96 ? -2.766 0.717 4.532 1.00 94.94 96 TYR A N 1
ATOM 756 C CA . TYR A 1 96 ? -1.405 0.213 4.704 1.00 94.94 96 TYR A CA 1
ATOM 757 C C . TYR A 1 96 ? -0.996 -0.732 3.563 1.00 94.94 96 TYR A C 1
ATOM 759 O O . 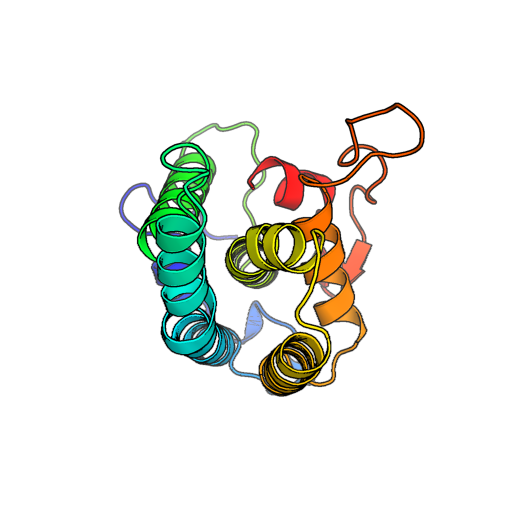TYR A 1 96 ? 0.049 -0.533 2.938 1.00 94.94 96 TYR A O 1
ATOM 767 N N . LEU A 1 97 ? -1.841 -1.722 3.246 1.00 94.25 97 LEU A N 1
ATOM 768 C CA . LEU A 1 97 ? -1.589 -2.673 2.160 1.00 94.25 97 LEU A CA 1
ATOM 769 C C . LEU A 1 97 ? -1.522 -1.978 0.795 1.00 94.25 97 LEU A C 1
ATOM 771 O O . LEU A 1 97 ? -0.644 -2.301 -0.003 1.00 94.25 97 LEU A O 1
ATOM 775 N N . LEU A 1 98 ? -2.415 -1.017 0.535 1.00 94.88 98 LEU A N 1
ATOM 776 C CA . LEU A 1 98 ? -2.452 -0.240 -0.703 1.00 94.88 98 LEU A CA 1
ATOM 777 C C . LEU A 1 98 ? -1.193 0.615 -0.870 1.00 94.88 98 LEU A C 1
ATOM 779 O O . LEU A 1 98 ? -0.570 0.557 -1.926 1.00 94.88 98 LEU A O 1
ATOM 783 N N . CYS A 1 99 ? -0.777 1.360 0.159 1.00 94.06 99 CYS A N 1
ATOM 784 C CA . CYS A 1 99 ? 0.445 2.162 0.102 1.00 94.06 99 CYS A CA 1
ATOM 785 C C . CYS A 1 99 ? 1.668 1.294 -0.209 1.00 94.06 99 CYS A C 1
ATOM 787 O O . CYS A 1 99 ? 2.442 1.619 -1.107 1.00 94.06 99 CYS A O 1
ATOM 789 N N . LEU A 1 100 ? 1.825 0.152 0.467 1.00 91.81 100 LEU A N 1
ATOM 790 C CA . LEU A 1 100 ? 2.912 -0.776 0.151 1.00 91.81 100 LEU A CA 1
ATOM 791 C C . LEU A 1 100 ? 2.786 -1.341 -1.266 1.00 91.81 100 LEU A C 1
ATOM 793 O O . LEU A 1 100 ? 3.777 -1.364 -1.993 1.00 91.81 100 LEU A O 1
ATOM 797 N N . ALA A 1 101 ? 1.589 -1.748 -1.693 1.00 91.06 101 ALA A N 1
ATOM 798 C CA . ALA A 1 101 ? 1.365 -2.242 -3.048 1.00 91.06 101 ALA A CA 1
ATOM 799 C C . ALA A 1 101 ? 1.748 -1.200 -4.110 1.00 91.06 101 ALA A C 1
ATOM 801 O O . ALA A 1 101 ? 2.389 -1.574 -5.087 1.00 91.06 101 ALA A O 1
ATOM 802 N N . ILE A 1 102 ? 1.469 0.091 -3.885 1.00 91.25 102 ILE A N 1
ATOM 803 C CA . ILE A 1 102 ? 1.929 1.190 -4.746 1.00 91.25 102 ILE A CA 1
ATOM 804 C C . ILE A 1 102 ? 3.459 1.222 -4.814 1.00 91.25 102 ILE A C 1
ATOM 806 O O . ILE A 1 102 ? 4.010 1.279 -5.907 1.00 91.25 102 ILE A O 1
ATOM 810 N N . HIS A 1 103 ? 4.190 1.111 -3.703 1.00 86.81 103 HIS A N 1
ATOM 811 C CA . HIS A 1 103 ? 5.655 1.053 -3.801 1.00 86.81 103 HIS A CA 1
ATOM 812 C C . HIS A 1 103 ? 6.150 -0.199 -4.553 1.00 86.81 103 HIS A C 1
ATOM 814 O O . HIS A 1 103 ? 7.188 -0.130 -5.212 1.00 86.81 103 HIS A O 1
ATOM 820 N N . PHE A 1 104 ? 5.429 -1.327 -4.481 1.00 82.62 104 PHE A N 1
ATOM 821 C CA . PHE A 1 104 ? 5.826 -2.603 -5.093 1.00 82.62 104 PHE A CA 1
ATOM 822 C C . PHE A 1 104 ? 5.355 -2.828 -6.535 1.00 82.62 104 PHE A C 1
ATOM 824 O O . PHE A 1 104 ? 5.919 -3.695 -7.209 1.00 82.62 104 PHE A O 1
ATOM 831 N N . HIS A 1 105 ? 4.348 -2.097 -7.017 1.00 81.62 105 HIS A N 1
ATOM 832 C CA . HIS A 1 105 ? 3.737 -2.354 -8.327 1.00 81.62 105 HIS A CA 1
ATOM 833 C C . HIS A 1 105 ? 4.747 -2.212 -9.468 1.00 81.62 105 HIS A C 1
ATOM 835 O O . HIS A 1 105 ? 4.872 -3.094 -10.319 1.00 81.62 105 HIS A O 1
ATOM 841 N N . ASP A 1 106 ? 5.564 -1.168 -9.400 1.00 67.31 106 ASP A N 1
ATOM 842 C CA . ASP A 1 106 ? 6.627 -0.932 -10.362 1.00 67.31 106 ASP A CA 1
ATOM 843 C C . ASP A 1 106 ? 7.835 -1.815 -10.120 1.00 67.31 106 ASP A C 1
ATOM 845 O O . ASP A 1 106 ? 8.453 -2.284 -11.069 1.00 67.31 106 ASP A O 1
ATOM 849 N N . VAL A 1 107 ? 8.140 -2.120 -8.859 1.00 66.25 107 VAL A N 1
ATOM 850 C CA . VAL A 1 107 ? 9.251 -3.005 -8.489 1.00 66.25 107 VAL A CA 1
ATOM 851 C C . VAL A 1 107 ? 9.096 -4.372 -9.171 1.00 66.25 107 VAL A C 1
ATOM 853 O O . VAL A 1 107 ? 10.062 -4.908 -9.712 1.00 66.25 107 VAL A O 1
ATOM 856 N N . GLY A 1 108 ? 7.871 -4.901 -9.259 1.00 55.31 108 GLY A N 1
ATOM 857 C CA . GLY A 1 108 ? 7.577 -6.113 -10.033 1.00 55.31 108 GLY A CA 1
ATOM 858 C C . GLY A 1 108 ? 7.773 -5.962 -11.550 1.00 55.31 108 GLY A C 1
ATOM 859 O O . GLY A 1 108 ? 8.244 -6.899 -12.193 1.00 55.31 108 GLY A O 1
ATOM 860 N N . ASN A 1 109 ? 7.462 -4.794 -12.118 1.00 53.97 109 ASN A N 1
ATOM 861 C CA . ASN A 1 109 ? 7.633 -4.492 -13.548 1.00 53.97 109 ASN A CA 1
ATOM 862 C C . ASN A 1 109 ? 9.097 -4.258 -13.946 1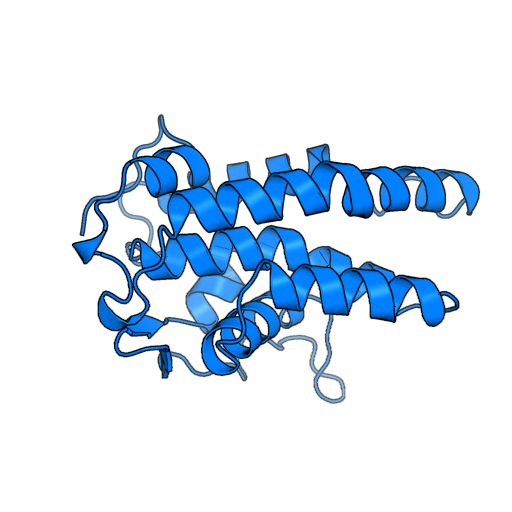.00 53.97 109 ASN A C 1
ATOM 864 O O . ASN A 1 109 ? 9.486 -4.575 -15.073 1.00 53.97 109 ASN A O 1
ATOM 868 N N . ILE A 1 110 ? 9.884 -3.710 -13.023 1.00 52.38 110 ILE A N 1
ATOM 869 C CA . ILE A 1 110 ? 11.318 -3.440 -13.145 1.00 52.38 110 ILE A CA 1
ATOM 870 C C . ILE A 1 110 ? 12.104 -4.748 -13.056 1.00 52.38 110 ILE A C 1
ATOM 872 O O . ILE A 1 110 ? 13.013 -4.978 -13.844 1.00 52.38 110 ILE A O 1
ATOM 876 N N . PHE A 1 111 ? 11.729 -5.641 -12.140 1.00 52.09 111 PHE A N 1
ATOM 877 C CA . PHE A 1 111 ? 12.429 -6.912 -11.930 1.00 52.09 111 PHE A CA 1
ATOM 878 C C . PHE A 1 111 ? 11.967 -8.050 -12.858 1.00 52.09 111 PHE A C 1
ATOM 880 O O . PHE A 1 111 ? 12.513 -9.150 -12.799 1.00 52.09 111 PHE A O 1
ATOM 887 N N . GLY A 1 112 ? 10.978 -7.802 -13.725 1.00 44.97 112 GLY A N 1
ATOM 888 C CA . GLY A 1 112 ? 10.415 -8.778 -14.667 1.00 44.97 112 GLY A CA 1
ATOM 889 C C . GLY A 1 112 ? 11.011 -8.769 -16.081 1.00 44.97 112 GLY A C 1
ATOM 890 O O . GLY A 1 112 ? 10.508 -9.495 -16.937 1.00 44.97 112 GLY A O 1
ATOM 891 N N . ARG A 1 113 ? 12.028 -7.944 -16.369 1.00 50.19 113 ARG A N 1
ATOM 892 C CA . ARG A 1 113 ? 12.581 -7.772 -17.725 1.00 50.19 113 ARG A CA 1
ATOM 893 C C . ARG A 1 113 ? 14.111 -7.682 -17.698 1.00 50.19 113 ARG A C 1
ATOM 895 O O . ARG A 1 113 ? 14.649 -6.593 -17.623 1.00 50.19 113 ARG A O 1
ATOM 902 N N . GLU A 1 114 ? 14.748 -8.849 -17.765 1.00 44.28 114 GLU A N 1
ATOM 903 C CA . GLU A 1 114 ? 16.175 -9.105 -18.046 1.00 44.28 114 GLU A CA 1
ATOM 904 C C . GLU A 1 114 ? 17.252 -8.483 -17.117 1.00 44.28 114 GLU A C 1
ATOM 906 O O . GLU A 1 114 ? 17.330 -7.285 -16.886 1.00 44.28 114 GLU A O 1
ATOM 911 N N . GLU A 1 115 ? 18.121 -9.382 -16.629 1.00 46.06 115 GLU A N 1
ATOM 912 C CA . GLU A 1 115 ? 19.427 -9.170 -15.976 1.00 46.06 115 GLU A CA 1
ATOM 913 C C . GLU A 1 115 ? 19.486 -8.347 -14.673 1.00 46.06 115 GLU A C 1
ATOM 915 O O . GLU A 1 115 ? 19.792 -7.164 -14.706 1.00 46.06 115 GLU A O 1
ATOM 920 N N . HIS A 1 116 ? 19.324 -8.988 -13.496 1.00 46.19 116 HIS A N 1
ATOM 921 C CA . HIS A 1 116 ? 19.801 -8.446 -12.194 1.00 46.19 116 HIS A CA 1
ATOM 922 C C . HIS A 1 116 ? 19.706 -9.444 -10.994 1.00 46.19 116 HIS A C 1
ATOM 924 O O . HIS A 1 116 ? 19.508 -9.047 -9.843 1.00 46.19 116 HIS A O 1
ATOM 930 N N . GLU A 1 117 ? 19.838 -10.761 -11.209 1.00 41.62 117 GLU A N 1
ATOM 931 C CA . GLU A 1 117 ? 19.481 -11.810 -10.221 1.00 41.62 117 GLU A CA 1
ATOM 932 C C . GLU A 1 117 ? 20.082 -11.673 -8.800 1.00 41.62 117 GLU A C 1
ATOM 934 O O . GLU A 1 117 ? 19.412 -12.014 -7.823 1.00 41.62 117 GLU A O 1
ATOM 939 N N . GLN A 1 118 ? 21.298 -11.136 -8.635 1.00 47.75 118 GLN A N 1
ATOM 940 C CA . GLN A 1 118 ? 21.921 -10.980 -7.307 1.00 47.75 118 GLN A CA 1
ATOM 941 C C . GLN A 1 118 ? 21.377 -9.787 -6.504 1.00 47.75 118 GLN A C 1
ATOM 943 O O . GLN A 1 118 ? 21.056 -9.940 -5.326 1.00 47.75 118 GLN A O 1
ATOM 948 N N . ARG A 1 119 ? 21.181 -8.622 -7.137 1.00 54.88 119 ARG A N 1
ATOM 949 C CA . ARG A 1 119 ? 20.569 -7.449 -6.481 1.00 54.88 119 ARG A CA 1
ATOM 950 C C . ARG A 1 119 ? 19.080 -7.658 -6.218 1.00 54.88 119 ARG A C 1
ATOM 952 O O . ARG A 1 119 ? 18.570 -7.166 -5.216 1.00 54.88 119 ARG A O 1
ATOM 959 N N . HIS A 1 120 ? 18.398 -8.425 -7.073 1.00 54.66 120 HIS A N 1
ATOM 960 C CA . HIS A 1 120 ? 16.998 -8.805 -6.877 1.00 54.66 120 HIS A CA 1
ATOM 961 C C . HIS A 1 120 ? 16.791 -9.549 -5.564 1.00 54.66 120 HIS A C 1
ATOM 963 O O . HIS A 1 120 ? 15.899 -9.197 -4.797 1.00 54.66 120 HIS A O 1
ATOM 969 N N . LYS A 1 121 ? 17.629 -10.550 -5.282 1.00 58.28 121 LYS A N 1
ATOM 970 C CA . LYS A 1 121 ? 17.504 -11.342 -4.060 1.00 58.28 121 LYS A CA 1
ATOM 971 C C . LYS A 1 121 ? 17.774 -10.503 -2.813 1.00 58.28 121 LYS A C 1
ATOM 973 O O . LYS A 1 121 ? 16.994 -10.566 -1.879 1.00 58.28 121 LYS A O 1
ATOM 978 N N . GLU A 1 122 ? 18.805 -9.661 -2.820 1.00 63.94 122 GLU A N 1
ATOM 979 C CA . GLU A 1 122 ? 19.123 -8.791 -1.678 1.00 63.94 122 GLU A CA 1
ATOM 980 C C . GLU A 1 122 ? 18.030 -7.757 -1.396 1.00 63.94 122 GLU A C 1
ATOM 982 O O . GLU A 1 122 ? 17.656 -7.553 -0.241 1.00 63.94 122 GLU A O 1
ATOM 987 N N . VAL A 1 123 ? 17.493 -7.124 -2.443 1.00 65.81 123 VAL A N 1
ATOM 988 C CA . VAL A 1 123 ? 16.392 -6.162 -2.325 1.00 65.81 123 VAL A CA 1
ATOM 989 C C . VAL A 1 123 ? 15.140 -6.876 -1.828 1.00 65.81 123 VAL A C 1
ATOM 991 O O . VAL A 1 123 ? 14.550 -6.426 -0.851 1.00 65.81 123 VAL A O 1
ATOM 994 N N . MET A 1 124 ? 14.783 -8.028 -2.403 1.00 63.59 124 MET A N 1
ATOM 995 C CA . MET A 1 124 ? 13.630 -8.828 -1.973 1.00 63.59 124 MET A CA 1
ATOM 996 C C . MET A 1 124 ? 13.776 -9.392 -0.555 1.00 63.59 124 MET A C 1
ATOM 998 O O . MET A 1 124 ? 12.800 -9.385 0.190 1.00 63.59 124 MET A O 1
ATOM 1002 N N . ASP A 1 125 ? 14.968 -9.827 -0.148 1.00 68.06 125 ASP A N 1
ATOM 1003 C CA . ASP A 1 125 ? 15.252 -10.308 1.209 1.00 68.06 125 ASP A CA 1
ATOM 1004 C C . ASP A 1 125 ? 15.183 -9.155 2.220 1.00 68.06 125 ASP A C 1
ATOM 1006 O O . ASP A 1 125 ? 14.703 -9.323 3.342 1.00 68.06 125 ASP A O 1
ATOM 1010 N N . LYS A 1 126 ? 15.630 -7.956 1.834 1.00 70.00 126 LYS A N 1
ATOM 1011 C CA . LYS A 1 126 ? 15.567 -6.758 2.679 1.00 70.00 126 LYS A CA 1
ATOM 1012 C C . LYS A 1 126 ? 14.145 -6.208 2.771 1.00 70.00 126 LYS A C 1
ATOM 1014 O O . LYS A 1 126 ? 13.698 -5.884 3.865 1.00 70.00 126 LYS A O 1
ATOM 1019 N N . ILE A 1 127 ? 13.404 -6.216 1.667 1.00 68.62 127 ILE A N 1
ATOM 1020 C CA . ILE A 1 127 ? 11.956 -5.988 1.626 1.00 68.62 127 ILE A CA 1
ATOM 1021 C C . ILE A 1 127 ? 11.234 -6.991 2.521 1.00 68.62 127 ILE A C 1
ATOM 1023 O O . ILE A 1 127 ? 10.409 -6.577 3.322 1.00 68.62 127 ILE A O 1
ATOM 1027 N N . ALA A 1 128 ? 11.554 -8.284 2.437 1.00 66.38 128 ALA A N 1
ATOM 1028 C CA . ALA A 1 128 ? 10.927 -9.308 3.266 1.00 66.38 128 ALA A CA 1
ATOM 1029 C C . ALA A 1 128 ? 11.180 -9.053 4.758 1.00 66.38 128 ALA A C 1
ATOM 1031 O O . ALA A 1 128 ? 10.252 -9.136 5.549 1.00 66.38 128 ALA A O 1
ATOM 1032 N N . LYS A 1 129 ? 12.396 -8.641 5.134 1.00 69.00 129 LYS A N 1
ATOM 1033 C CA . LYS A 1 129 ? 12.716 -8.258 6.519 1.00 69.00 129 LYS A CA 1
ATOM 1034 C C . LYS A 1 129 ? 11.969 -7.006 6.991 1.00 69.00 129 LYS A C 1
ATOM 1036 O O . LYS A 1 129 ? 11.591 -6.933 8.154 1.00 69.00 129 LYS A O 1
ATOM 1041 N N . LEU A 1 130 ? 11.762 -6.016 6.119 1.00 65.12 130 LEU A N 1
ATOM 1042 C CA . LEU A 1 130 ? 11.098 -4.749 6.468 1.00 65.12 130 LEU A CA 1
ATOM 1043 C C . LEU A 1 130 ? 9.564 -4.872 6.484 1.00 65.12 130 LEU A C 1
ATOM 1045 O O . LEU A 1 130 ? 8.890 -4.351 7.372 1.00 65.12 130 LEU A O 1
ATOM 1049 N N . VAL A 1 131 ? 9.014 -5.618 5.529 1.00 63.50 131 VAL A N 1
ATOM 1050 C CA . VAL A 1 131 ? 7.594 -5.983 5.426 1.00 63.50 131 VAL A CA 1
ATOM 1051 C C . VAL A 1 131 ? 7.297 -7.208 6.296 1.00 63.50 131 VAL A C 1
ATOM 1053 O O . VAL A 1 131 ? 6.230 -7.781 6.176 1.00 63.50 131 VAL A O 1
ATOM 1056 N N . GLY A 1 132 ? 8.169 -7.573 7.241 1.00 63.00 132 GLY A N 1
ATOM 1057 C CA . GLY A 1 132 ? 7.965 -8.624 8.245 1.00 63.00 132 GLY A CA 1
ATOM 1058 C C . GLY A 1 132 ? 7.826 -10.054 7.703 1.00 63.00 132 GLY A C 1
ATOM 1059 O O . GLY A 1 132 ? 7.590 -10.297 6.520 1.00 63.00 132 GLY A O 1
ATOM 1060 N N . ASP A 1 133 ? 7.940 -11.020 8.613 1.00 62.78 133 ASP A N 1
ATOM 1061 C CA . ASP A 1 133 ? 7.894 -12.451 8.276 1.00 62.78 133 ASP A CA 1
ATOM 1062 C C . ASP A 1 133 ? 6.468 -12.980 8.043 1.00 62.78 133 ASP A C 1
ATOM 1064 O O . ASP A 1 133 ? 6.292 -14.140 7.661 1.00 62.78 133 ASP A O 1
ATOM 1068 N N . GLU A 1 134 ? 5.446 -12.135 8.223 1.00 71.19 134 GLU A N 1
ATOM 1069 C CA . GLU A 1 134 ? 4.045 -12.491 8.003 1.00 71.19 134 GLU A CA 1
ATOM 1070 C C . GLU A 1 134 ? 3.784 -12.763 6.517 1.00 71.19 134 GLU A C 1
ATOM 1072 O O . GLU A 1 134 ? 3.434 -11.890 5.715 1.00 71.19 134 GLU A O 1
ATOM 1077 N N . MET A 1 135 ? 3.955 -14.031 6.139 1.00 74.44 135 MET A N 1
ATOM 1078 C CA . MET A 1 135 ? 3.855 -14.493 4.759 1.00 74.44 135 MET A CA 1
ATOM 1079 C C . MET A 1 135 ? 2.515 -14.127 4.115 1.00 74.44 135 MET A C 1
ATOM 1081 O O . MET A 1 135 ? 2.489 -13.846 2.916 1.00 74.44 135 MET A O 1
ATOM 1085 N N . VAL A 1 136 ? 1.427 -14.116 4.890 1.00 84.81 136 VAL A N 1
ATOM 1086 C CA . VAL A 1 136 ? 0.069 -13.831 4.401 1.00 84.81 136 VAL A CA 1
ATOM 1087 C C . VAL A 1 136 ? -0.071 -12.366 3.983 1.00 84.81 136 VAL A C 1
ATOM 1089 O O . VAL A 1 136 ? -0.549 -12.086 2.886 1.00 84.81 136 VAL A O 1
ATOM 1092 N N . GLU A 1 137 ? 0.416 -11.432 4.800 1.00 88.06 137 GLU A N 1
ATOM 1093 C CA . GLU A 1 137 ? 0.407 -9.999 4.492 1.00 88.06 137 GLU A CA 1
ATOM 1094 C C . GLU A 1 137 ? 1.273 -9.681 3.271 1.00 88.06 137 GLU A C 1
ATOM 1096 O O . GLU A 1 137 ? 0.833 -9.006 2.337 1.00 88.06 137 GLU A O 1
ATOM 1101 N N . ARG A 1 138 ? 2.483 -10.249 3.216 1.00 83.38 138 ARG A N 1
ATOM 1102 C CA . ARG A 1 138 ? 3.364 -10.099 2.054 1.00 83.38 138 ARG A CA 1
ATOM 1103 C C . ARG A 1 138 ? 2.705 -10.625 0.780 1.00 83.38 138 ARG A C 1
ATOM 1105 O O . ARG A 1 138 ? 2.788 -9.990 -0.270 1.00 83.38 138 ARG A O 1
ATOM 1112 N N . GLN A 1 139 ? 2.044 -11.780 0.852 1.00 84.50 139 GLN A N 1
ATOM 1113 C CA . GLN A 1 139 ? 1.283 -12.302 -0.282 1.00 84.50 139 GLN A CA 1
ATOM 1114 C C . GLN A 1 139 ? 0.123 -11.383 -0.661 1.00 84.50 139 GLN A C 1
ATOM 1116 O O . GLN A 1 139 ? -0.146 -11.232 -1.852 1.00 84.50 139 GLN A O 1
ATOM 1121 N N . ALA A 1 140 ? -0.539 -10.754 0.312 1.00 90.81 140 ALA A N 1
ATOM 1122 C CA . ALA A 1 140 ? -1.613 -9.815 0.042 1.00 90.81 140 ALA A CA 1
ATOM 1123 C C . ALA A 1 140 ? -1.119 -8.612 -0.776 1.00 90.81 140 ALA A C 1
ATOM 1125 O O . ALA A 1 140 ? -1.658 -8.335 -1.847 1.00 90.81 140 ALA A O 1
ATOM 1126 N N . ILE A 1 141 ? -0.032 -7.982 -0.326 1.00 89.12 141 ILE A N 1
ATOM 1127 C CA . ILE A 1 141 ? 0.612 -6.845 -1.001 1.00 89.12 141 ILE A CA 1
ATOM 1128 C C . ILE A 1 141 ? 1.016 -7.219 -2.432 1.00 89.12 141 ILE A C 1
ATOM 1130 O O . ILE A 1 141 ? 0.699 -6.504 -3.381 1.00 89.12 141 ILE A O 1
ATOM 1134 N N . LEU A 1 142 ? 1.670 -8.373 -2.610 1.00 84.31 142 LEU A N 1
ATOM 1135 C CA . LEU A 1 142 ? 2.128 -8.824 -3.927 1.00 84.31 142 LEU A CA 1
ATOM 1136 C C . LEU A 1 142 ? 0.976 -9.169 -4.879 1.00 84.31 142 LEU A C 1
ATOM 1138 O O . LEU A 1 142 ? 1.102 -8.932 -6.079 1.00 84.31 142 LEU A O 1
ATOM 1142 N N . LYS A 1 143 ? -0.134 -9.727 -4.377 1.00 87.25 143 LYS A N 1
ATOM 1143 C CA . LYS A 1 143 ? -1.332 -9.998 -5.190 1.00 87.25 143 LYS A CA 1
ATOM 1144 C C . LYS A 1 143 ? -1.926 -8.703 -5.746 1.00 87.25 143 LYS A C 1
ATOM 1146 O O . LYS A 1 143 ? -2.250 -8.667 -6.927 1.00 87.25 143 LYS A O 1
ATOM 1151 N N . ILE A 1 144 ? -2.023 -7.658 -4.920 1.00 90.31 144 ILE A N 1
ATOM 1152 C CA . ILE A 1 144 ? -2.533 -6.340 -5.332 1.00 90.31 144 ILE A CA 1
ATOM 1153 C C . ILE A 1 144 ? -1.581 -5.716 -6.362 1.00 90.31 144 ILE A C 1
ATOM 1155 O O . ILE A 1 144 ? -1.988 -5.413 -7.478 1.00 90.31 144 ILE A O 1
ATOM 1159 N N . ALA A 1 145 ? -0.290 -5.622 -6.030 1.00 86.12 145 ALA A N 1
ATOM 1160 C CA . ALA A 1 145 ? 0.723 -4.984 -6.872 1.00 86.12 145 ALA A CA 1
ATOM 1161 C C . ALA A 1 145 ? 0.847 -5.607 -8.278 1.00 86.12 145 ALA A C 1
ATOM 1163 O O . ALA A 1 145 ? 1.073 -4.907 -9.262 1.00 86.12 145 ALA A O 1
ATOM 1164 N N . ARG A 1 146 ? 0.695 -6.934 -8.399 1.00 83.00 146 ARG A N 1
ATOM 1165 C CA . ARG A 1 146 ? 0.878 -7.663 -9.670 1.00 83.00 146 ARG A CA 1
ATOM 1166 C C . ARG A 1 146 ? -0.327 -7.619 -10.604 1.00 83.00 146 ARG A C 1
ATOM 1168 O O . ARG A 1 146 ? -0.189 -7.996 -11.767 1.00 83.00 146 ARG A O 1
ATOM 1175 N N . ALA A 1 147 ? -1.480 -7.153 -10.134 1.00 85.44 147 ALA A N 1
ATOM 1176 C CA . ALA A 1 147 ? -2.723 -7.170 -10.900 1.00 85.44 147 ALA A CA 1
ATOM 1177 C C . ALA A 1 147 ? -2.739 -6.214 -12.109 1.00 85.44 147 ALA A C 1
ATOM 1179 O O . ALA A 1 147 ? -3.708 -6.229 -12.862 1.00 85.44 147 ALA A O 1
ATOM 1180 N N . HIS A 1 148 ? -1.682 -5.419 -12.309 1.00 72.69 148 HIS A N 1
ATOM 1181 C CA . HIS A 1 148 ? -1.590 -4.381 -13.345 1.00 72.69 148 HIS A CA 1
ATOM 1182 C C . HIS A 1 148 ? -0.510 -4.659 -14.401 1.00 72.69 148 HIS A C 1
ATOM 1184 O O . HIS A 1 148 ? -0.545 -4.088 -15.489 1.00 72.69 148 HIS A O 1
ATOM 1190 N N . GLY A 1 149 ? 0.456 -5.535 -14.098 1.00 63.91 149 GLY A N 1
ATOM 1191 C CA . GLY A 1 149 ? 1.577 -5.858 -14.994 1.00 63.91 149 GLY A CA 1
ATOM 1192 C C . GLY A 1 149 ? 1.434 -7.189 -15.739 1.00 63.91 149 GLY A C 1
ATOM 1193 O O . GLY A 1 149 ? 2.227 -7.485 -16.633 1.00 63.91 149 GLY A O 1
ATOM 1194 N N . GLY A 1 150 ? 0.453 -8.014 -15.361 1.00 66.38 150 GLY A N 1
ATOM 1195 C CA . GLY A 1 150 ? 0.316 -9.396 -15.820 1.00 66.38 150 GLY A CA 1
ATOM 1196 C C . GLY A 1 150 ? -0.656 -9.609 -16.982 1.00 66.38 150 GLY A C 1
ATOM 1197 O O . GLY A 1 150 ? -1.344 -8.706 -17.451 1.00 66.38 150 GLY A O 1
ATOM 1198 N N . LYS A 1 151 ? -0.712 -10.862 -17.438 1.00 69.69 151 LYS A N 1
ATOM 1199 C CA . LYS A 1 151 ? -1.767 -11.404 -18.302 1.00 69.69 151 LYS A CA 1
ATOM 1200 C C . LYS A 1 151 ? -2.089 -12.817 -17.831 1.00 69.69 151 LYS A C 1
ATOM 1202 O O . LYS A 1 151 ? -1.194 -13.521 -17.364 1.00 69.69 151 LYS A O 1
ATOM 1207 N N . ILE A 1 152 ? -3.338 -13.240 -17.966 1.00 67.50 152 ILE A N 1
ATOM 1208 C CA . ILE A 1 152 ? -3.760 -14.623 -17.718 1.00 67.50 152 ILE A CA 1
ATOM 1209 C C . ILE A 1 152 ? -4.159 -15.219 -19.059 1.00 67.50 152 ILE A C 1
ATOM 1211 O O . ILE A 1 152 ? -5.195 -14.868 -19.625 1.00 67.50 152 ILE A O 1
ATOM 1215 N N . GLY A 1 153 ? -3.283 -16.068 -19.601 1.00 77.06 153 GLY A N 1
ATOM 1216 C CA . GLY A 1 153 ? -3.322 -16.399 -21.024 1.00 77.06 153 GLY A CA 1
ATOM 1217 C C . GLY A 1 153 ? -3.203 -15.117 -21.853 1.00 77.06 153 GLY A C 1
ATOM 1218 O O . GLY A 1 153 ? -2.275 -14.333 -21.651 1.00 77.06 153 GLY A O 1
ATOM 1219 N N . ASP A 1 154 ? -4.191 -14.870 -22.711 1.00 77.69 154 ASP A N 1
ATOM 1220 C CA . ASP A 1 154 ? -4.280 -13.650 -23.522 1.00 77.69 154 ASP A CA 1
ATOM 1221 C C . ASP A 1 154 ? -5.093 -12.518 -22.865 1.00 77.69 154 ASP A C 1
ATOM 1223 O O . ASP A 1 154 ? -5.159 -11.408 -23.401 1.00 77.69 154 ASP A O 1
ATOM 1227 N N . ASN A 1 155 ? -5.700 -12.756 -21.694 1.00 76.31 155 ASN A N 1
ATOM 1228 C CA . ASN A 1 155 ? -6.502 -11.749 -21.005 1.00 76.31 155 ASN A CA 1
ATOM 1229 C C . ASN A 1 155 ? -5.620 -10.793 -20.184 1.00 76.31 155 ASN A C 1
ATOM 1231 O O . ASN A 1 155 ? -4.828 -11.226 -19.347 1.00 76.31 155 ASN A O 1
ATOM 1235 N N . LYS A 1 156 ? -5.789 -9.485 -20.402 1.00 81.12 156 LYS A N 1
ATOM 1236 C CA . LYS A 1 156 ? -5.122 -8.421 -19.632 1.00 81.12 156 LYS A CA 1
ATOM 1237 C C . LYS A 1 156 ? -5.887 -8.012 -18.373 1.00 81.12 156 LYS A C 1
ATOM 1239 O O . LYS A 1 156 ? -5.323 -7.324 -17.533 1.00 81.12 156 LYS A O 1
ATOM 1244 N N . ASP A 1 157 ? -7.151 -8.407 -18.240 1.00 85.69 157 ASP A N 1
ATOM 1245 C CA . ASP A 1 157 ? -7.906 -8.200 -17.008 1.00 85.69 157 ASP A CA 1
ATOM 1246 C C . ASP A 1 157 ? -7.478 -9.230 -15.957 1.00 85.69 157 ASP A C 1
ATOM 1248 O O . ASP A 1 157 ? -8.046 -10.315 -15.830 1.00 85.69 157 ASP A O 1
ATOM 1252 N N . THR A 1 158 ? -6.424 -8.882 -15.223 1.00 87.25 158 THR A N 1
ATOM 1253 C CA . THR A 1 158 ? -5.918 -9.665 -14.093 1.00 87.25 158 THR A CA 1
ATOM 1254 C C . THR A 1 158 ? -6.508 -9.236 -12.750 1.00 87.25 158 THR A C 1
ATOM 1256 O O . THR A 1 158 ? -6.261 -9.894 -11.742 1.00 87.25 158 THR A O 1
ATOM 1259 N N . ILE A 1 159 ? -7.323 -8.177 -12.719 1.00 90.38 159 ILE A N 1
ATOM 1260 C CA . ILE A 1 159 ? -8.015 -7.728 -11.505 1.00 90.38 159 ILE A CA 1
ATOM 1261 C C . ILE A 1 159 ? -9.214 -8.635 -11.226 1.00 90.38 159 ILE A C 1
ATOM 1263 O O . ILE A 1 159 ? -9.410 -9.046 -10.083 1.00 90.38 159 ILE A O 1
ATOM 1267 N N . SER A 1 160 ? -9.991 -9.010 -12.249 1.00 90.50 160 SER A N 1
ATOM 1268 C CA . SER A 1 160 ? -11.215 -9.807 -12.063 1.00 90.50 160 SER A CA 1
ATOM 1269 C C . SER A 1 160 ? -10.991 -11.200 -11.473 1.00 90.50 160 SER A C 1
ATOM 1271 O O . SER A 1 160 ? -11.922 -11.774 -10.906 1.00 90.50 160 SER A O 1
ATOM 1273 N N . VAL A 1 161 ? -9.765 -11.725 -11.546 1.00 89.94 161 VAL A N 1
ATOM 1274 C CA . VAL A 1 161 ? -9.401 -13.024 -10.964 1.00 89.94 161 VAL A CA 1
ATOM 1275 C C . VAL A 1 161 ? -9.006 -12.955 -9.488 1.00 89.94 161 VAL A C 1
ATOM 1277 O O . VAL A 1 161 ? -8.902 -13.995 -8.837 1.00 89.94 161 VAL A O 1
ATOM 1280 N N . LEU A 1 162 ? -8.756 -11.758 -8.947 1.00 91.56 162 LEU A N 1
ATOM 1281 C CA . LEU A 1 162 ? -8.489 -11.597 -7.521 1.00 91.56 162 LEU A CA 1
ATOM 1282 C C . LEU A 1 162 ? -9.76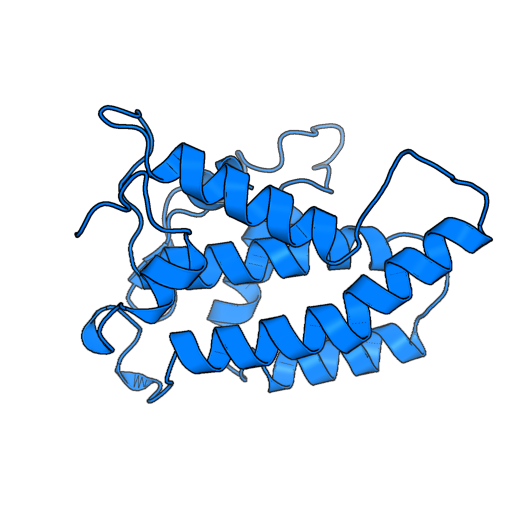2 -11.900 -6.719 1.00 91.56 162 LEU A C 1
ATOM 1284 O O . LEU A 1 162 ? -10.865 -11.635 -7.203 1.00 91.56 162 LEU A O 1
ATOM 1288 N N . PRO A 1 163 ? -9.657 -12.413 -5.481 1.00 93.31 163 PRO A N 1
ATOM 1289 C CA . PRO A 1 163 ? -10.825 -12.532 -4.616 1.00 93.31 163 PRO A CA 1
ATOM 1290 C C . PRO A 1 163 ? -11.468 -11.154 -4.400 1.00 93.31 163 PRO A C 1
ATOM 1292 O O . PRO A 1 163 ? -10.780 -10.142 -4.311 1.00 93.31 163 PRO A O 1
ATOM 1295 N N . ARG A 1 164 ? -12.800 -11.076 -4.308 1.00 93.44 164 ARG A N 1
ATOM 1296 C CA . ARG A 1 164 ? -13.463 -9.793 -4.000 1.00 93.44 164 ARG A CA 1
ATOM 1297 C C . ARG A 1 164 ? -13.145 -9.322 -2.582 1.00 93.44 164 ARG A C 1
ATOM 1299 O O . ARG A 1 164 ? -12.878 -8.141 -2.389 1.00 93.44 164 ARG A O 1
ATOM 1306 N N . VAL A 1 165 ? -13.181 -10.253 -1.630 1.00 93.94 165 VAL A N 1
ATOM 1307 C CA . VAL A 1 165 ? -12.836 -10.084 -0.213 1.00 93.94 165 VAL A CA 1
ATOM 1308 C C . VAL A 1 165 ? -12.150 -11.367 0.250 1.00 93.94 165 VAL A C 1
ATOM 1310 O O . VAL A 1 165 ? -12.582 -12.448 -0.149 1.00 93.94 165 VAL A O 1
ATOM 1313 N N . ASP A 1 166 ? -11.109 -11.255 1.066 1.00 95.12 166 ASP A N 1
ATOM 1314 C CA . ASP A 1 166 ? -10.490 -12.377 1.784 1.00 95.12 166 ASP A CA 1
ATOM 1315 C C . ASP A 1 166 ? -9.932 -11.876 3.128 1.00 95.12 166 ASP A C 1
ATOM 1317 O O . ASP A 1 166 ? -9.765 -10.666 3.310 1.00 95.12 166 ASP A O 1
ATOM 1321 N N . GLN A 1 167 ? -9.662 -12.780 4.067 1.00 93.69 167 GLN A N 1
ATOM 1322 C CA . GLN A 1 167 ? -9.120 -12.422 5.375 1.00 93.69 167 GLN A CA 1
ATOM 1323 C C . GLN A 1 167 ? -7.594 -12.435 5.376 1.00 93.69 167 GLN A C 1
ATOM 1325 O O . GLN A 1 167 ? -6.951 -13.445 5.090 1.00 93.69 167 GLN A O 1
ATOM 1330 N N . VAL A 1 168 ? -7.008 -11.316 5.788 1.00 92.50 168 VAL A N 1
ATOM 1331 C CA . VAL A 1 168 ? -5.573 -11.180 6.034 1.00 92.50 168 VAL A CA 1
ATOM 1332 C C . VAL A 1 168 ? -5.404 -10.782 7.484 1.00 92.50 168 VAL A C 1
ATOM 1334 O O . VAL A 1 168 ? -5.875 -9.731 7.907 1.00 92.50 168 VAL A O 1
ATOM 1337 N N . LEU A 1 169 ? -4.755 -11.652 8.253 1.00 91.19 169 LEU A N 1
ATOM 1338 C CA . LEU A 1 169 ? -4.497 -11.431 9.672 1.00 91.19 169 LEU A CA 1
ATOM 1339 C C . LEU A 1 169 ? -5.760 -11.065 10.489 1.00 91.19 169 LEU A C 1
ATOM 1341 O O . LEU A 1 169 ? -5.718 -10.217 11.374 1.00 91.19 169 LEU A O 1
ATOM 1345 N N . GLY A 1 170 ? -6.905 -11.683 10.172 1.00 90.31 170 GLY A N 1
ATOM 1346 C CA . GLY A 1 170 ? -8.188 -11.433 10.847 1.00 90.31 170 GLY A CA 1
ATOM 1347 C C . GLY A 1 170 ? -8.959 -10.196 10.366 1.00 90.31 170 GLY A C 1
ATOM 1348 O O . GLY A 1 170 ? -10.031 -9.910 10.895 1.00 90.31 170 GLY A O 1
ATOM 1349 N N . HIS A 1 171 ? -8.447 -9.474 9.365 1.00 92.50 171 HIS A N 1
ATOM 1350 C CA . HIS A 1 171 ? -9.106 -8.319 8.757 1.00 92.50 171 HIS A CA 1
ATOM 1351 C C . HIS A 1 171 ? -9.591 -8.639 7.342 1.00 92.50 171 HIS A C 1
ATOM 1353 O O . HIS A 1 171 ? -8.874 -9.259 6.556 1.00 92.50 171 HIS A O 1
ATOM 1359 N N . ASP A 1 172 ? -10.784 -8.159 6.997 1.00 94.50 172 ASP A N 1
ATOM 1360 C CA . ASP A 1 172 ? -11.307 -8.255 5.635 1.00 94.50 172 ASP A CA 1
ATOM 1361 C C . ASP A 1 172 ? -10.540 -7.311 4.697 1.00 94.50 172 ASP A C 1
ATOM 1363 O O . ASP A 1 172 ? -10.444 -6.106 4.940 1.00 94.50 172 ASP A O 1
ATOM 1367 N N . VAL A 1 173 ? -10.024 -7.856 3.594 1.00 94.94 173 VAL A N 1
ATOM 1368 C CA . VAL A 1 173 ? -9.270 -7.122 2.571 1.00 94.94 173 VAL A CA 1
ATOM 1369 C C . VAL A 1 173 ? -9.962 -7.246 1.219 1.00 94.94 173 VAL A C 1
ATOM 1371 O O . VAL A 1 173 ? -10.131 -8.345 0.684 1.00 94.94 173 VAL A O 1
ATOM 1374 N N . ARG A 1 174 ? -10.333 -6.107 0.620 1.00 94.88 174 ARG A N 1
ATOM 1375 C CA . ARG A 1 174 ? -11.016 -6.042 -0.684 1.00 94.88 174 ARG A CA 1
ATOM 1376 C C . ARG A 1 174 ? -10.037 -5.959 -1.853 1.00 94.88 174 ARG A C 1
ATOM 1378 O O . ARG A 1 174 ? -9.861 -4.899 -2.449 1.00 94.88 174 ARG A O 1
ATOM 1385 N N . TYR A 1 175 ? -9.412 -7.079 -2.206 1.00 94.44 175 TYR A N 1
ATOM 1386 C CA . TYR A 1 175 ? -8.338 -7.126 -3.210 1.00 94.44 175 TYR A CA 1
ATOM 1387 C C . TYR A 1 175 ? -8.687 -6.472 -4.549 1.00 94.44 175 TYR A C 1
ATOM 1389 O O . TYR A 1 175 ? -7.894 -5.677 -5.041 1.00 94.44 175 TYR A O 1
ATOM 1397 N N . GLN A 1 176 ? -9.856 -6.771 -5.130 1.00 94.00 176 GLN A N 1
ATOM 1398 C CA . GLN A 1 176 ? -10.259 -6.159 -6.404 1.00 94.00 176 GLN A CA 1
ATOM 1399 C C . GLN A 1 176 ? -10.386 -4.636 -6.297 1.00 94.00 176 GLN A C 1
ATOM 1401 O O . GLN A 1 176 ? -9.989 -3.929 -7.216 1.00 94.00 176 GLN A O 1
ATOM 1406 N N . SER A 1 177 ? -10.898 -4.127 -5.172 1.00 92.50 177 SER A N 1
ATOM 1407 C CA . SER A 1 177 ? -11.022 -2.686 -4.943 1.00 92.50 177 SER A CA 1
ATOM 1408 C C . SER A 1 177 ? -9.660 -2.022 -4.766 1.00 92.50 177 SER A C 1
ATOM 1410 O O . SER A 1 177 ? -9.436 -0.968 -5.346 1.00 92.50 177 SER A O 1
ATOM 1412 N N . LEU A 1 178 ? -8.752 -2.632 -3.994 1.00 93.56 178 LEU A N 1
ATOM 1413 C CA . LEU A 1 178 ? -7.402 -2.092 -3.794 1.00 93.56 178 LEU A CA 1
ATOM 1414 C C . LEU A 1 178 ? -6.591 -2.109 -5.086 1.00 93.56 178 LEU A C 1
ATOM 1416 O O . LEU A 1 178 ? -5.935 -1.121 -5.390 1.00 93.56 178 LEU A O 1
ATOM 1420 N N . ALA A 1 179 ? -6.686 -3.190 -5.862 1.00 92.00 179 ALA A N 1
ATOM 1421 C CA . ALA A 1 179 ? -6.097 -3.244 -7.191 1.00 92.00 179 ALA A CA 1
ATOM 1422 C C . ALA A 1 179 ? -6.719 -2.168 -8.091 1.00 92.00 179 ALA A C 1
ATOM 1424 O O . ALA A 1 179 ? -6.002 -1.363 -8.642 1.00 92.00 179 ALA A O 1
ATOM 1425 N N . ALA A 1 180 ? -8.043 -2.026 -8.161 1.00 90.81 180 ALA A N 1
ATOM 1426 C CA . ALA A 1 180 ? -8.672 -1.009 -9.014 1.00 90.81 180 ALA A CA 1
ATOM 1427 C C . ALA A 1 180 ? -8.343 0.462 -8.658 1.00 90.81 180 ALA A C 1
ATOM 1429 O O . ALA A 1 180 ? -8.660 1.351 -9.450 1.00 90.81 180 ALA A O 1
ATOM 1430 N N . ILE A 1 181 ? -7.780 0.735 -7.474 1.00 90.56 181 ILE A N 1
ATOM 1431 C CA . ILE A 1 181 ? -7.300 2.072 -7.078 1.00 90.56 181 ILE A CA 1
ATOM 1432 C C . ILE A 1 181 ? -5.869 2.336 -7.581 1.00 90.56 181 ILE A C 1
ATOM 1434 O O . ILE A 1 181 ? -5.520 3.499 -7.805 1.00 90.56 181 ILE A O 1
ATOM 1438 N N . LEU A 1 182 ? -5.062 1.281 -7.721 1.00 84.38 182 LEU A N 1
ATOM 1439 C CA . LEU A 1 182 ? -3.679 1.305 -8.202 1.00 84.38 182 LEU A CA 1
ATOM 1440 C C . LEU A 1 182 ? -3.625 1.481 -9.731 1.00 84.38 182 LEU A C 1
ATOM 1442 O O . LEU A 1 182 ? -2.781 2.287 -10.180 1.00 84.38 182 LEU A O 1
#

Sequence (182 aa):
MTQITNVESLVEWLSSRPAKEFPEYTGFDYPRRFASVAEYLEAQVHSQVEKGAVLNKAGYLTDHGPNHIATVIQRASKLLSYPNSSYPQISAYEAYLLCLAIHFHDVGNIFGREEHEQRHKEVMDKIAKLVGDEMVERQAILKIARAHGGKIGDNKDTISVLPRVDQVLGHDVRYQSLAAIL

Secondary structure (DSSP, 8-state):
-PPPPTTS-HHHHHHT--GGGS-GGG---HHHHHHHHHHHHIIIIIHHHHHHHHHTS-TTS---SHHHHHHHHHHHHHHHH-TT-SSPPPPHHHHHHHHHHHHHHHHHHHTTSSS-HHHHHHHHHHHHHHS-S-HHHHHHHHHHHHTTT--BTTB---STTS-SSEEETTEEE-HHHHHHH-

Radius of gyration: 16.25 Å; chains: 1; bounding box: 42×34×42 Å

Foldseek 3Di:
DDAQAPVDFLLRVLLPDDPVLALPVVVDPLSVLLVVLLVCLQVPPQVVLQVVCVVVPPPDDDNSHPVVLVVLSNQLSNQRNDPPRPADNDTSHLSSLLSLLSSCLVVCVSVVDDDDVPVNCVNVVVSDVSQDVQPQSVVLSVLLSPQQVDADVPHNRSLVPDDCWDDDSNDIHRSSSSSVSD

pLDDT: mean 77.74, std 15.9, range [35.53, 95.12]